Protein AF-A0A7Y2Y7K2-F1 (afdb_monomer_lite)

Radius of gyration: 14.43 Å; chains: 1; bounding box: 31×27×44 Å

Foldseek 3Di:
DPCPLVVCLQQVLQPAFNLVSLVVSLVVLVPDDPVVPDPLLVVLSVQLSVLSVQLSVLSVVVRPDGDGPVVVLVVSCPDPCNVVSVVSVVSNVVSVVSNVVRVVPDD

Structure (mmCIF, N/CA/C/O backbone):
data_AF-A0A7Y2Y7K2-F1
#
_entry.id   AF-A0A7Y2Y7K2-F1
#
loop_
_atom_site.group_PDB
_atom_site.id
_atom_site.type_symbol
_atom_site.label_atom_id
_atom_site.label_alt_id
_atom_site.label_comp_id
_atom_site.label_asym_id
_atom_site.label_entity_id
_atom_site.label_seq_id
_atom_site.pdbx_PDB_ins_code
_atom_site.Cartn_x
_atom_site.Cartn_y
_atom_site.Cartn_z
_atom_site.occupancy
_atom_site.B_iso_or_equiv
_atom_site.auth_seq_id
_atom_site.auth_comp_id
_atom_site.auth_asym_id
_atom_site.auth_atom_id
_atom_site.pdbx_PDB_model_num
ATOM 1 N N . MET A 1 1 ? -3.770 -4.703 -15.292 1.00 40.94 1 MET A N 1
ATOM 2 C CA . MET A 1 1 ? -3.850 -5.966 -14.530 1.00 40.94 1 MET A CA 1
ATOM 3 C C . MET A 1 1 ? -3.249 -5.628 -13.178 1.00 40.94 1 MET A C 1
ATOM 5 O O . MET A 1 1 ? -2.057 -5.789 -13.002 1.00 40.94 1 MET A O 1
ATOM 9 N N . ASP A 1 2 ? -4.042 -4.952 -12.346 1.00 45.34 2 ASP A N 1
ATOM 10 C CA . ASP A 1 2 ? -3.623 -4.347 -11.065 1.00 45.34 2 ASP A CA 1
ATOM 11 C C . ASP A 1 2 ? -4.846 -4.130 -10.141 1.00 45.34 2 ASP A C 1
ATOM 13 O O . ASP A 1 2 ? -4.782 -4.272 -8.924 1.00 45.34 2 ASP A O 1
ATOM 17 N N . ASP A 1 3 ? -6.035 -3.962 -10.736 1.00 53.00 3 ASP A N 1
ATOM 18 C CA . ASP A 1 3 ? -7.303 -3.814 -10.006 1.00 53.00 3 ASP A CA 1
ATOM 19 C C . ASP A 1 3 ? -7.662 -4.985 -9.071 1.00 53.00 3 ASP A C 1
ATOM 21 O O . ASP A 1 3 ? -8.397 -4.794 -8.102 1.00 53.00 3 ASP A O 1
ATOM 25 N N . SER A 1 4 ? -7.171 -6.204 -9.323 1.00 61.12 4 SER A N 1
ATOM 26 C CA . SER A 1 4 ? -7.569 -7.381 -8.540 1.00 61.12 4 SER A CA 1
ATOM 27 C C . SER A 1 4 ? -6.944 -7.402 -7.146 1.00 61.12 4 SER A C 1
ATOM 29 O O . SER A 1 4 ? -7.668 -7.585 -6.172 1.00 61.12 4 SER A O 1
ATOM 31 N N . LEU A 1 5 ? -5.631 -7.177 -7.021 1.00 65.94 5 LEU A N 1
ATOM 32 C CA . LEU A 1 5 ? -4.952 -7.201 -5.718 1.00 65.94 5 LEU A CA 1
ATOM 33 C C . LEU A 1 5 ? -5.336 -5.982 -4.872 1.00 65.94 5 LEU A C 1
ATOM 35 O O . LEU A 1 5 ? -5.622 -6.127 -3.683 1.00 65.94 5 LEU A O 1
ATOM 39 N N . GLY A 1 6 ? -5.449 -4.803 -5.493 1.00 65.19 6 GLY A N 1
ATOM 40 C CA . GLY A 1 6 ? -5.941 -3.600 -4.820 1.00 65.19 6 GLY A CA 1
ATOM 41 C C . GLY A 1 6 ? -7.378 -3.750 -4.303 1.00 65.19 6 GLY A C 1
ATOM 42 O O . GLY A 1 6 ? -7.670 -3.360 -3.173 1.00 65.19 6 GLY A O 1
ATOM 43 N N . SER A 1 7 ? -8.272 -4.368 -5.084 1.00 67.62 7 SER A N 1
ATOM 44 C CA . SER A 1 7 ? -9.663 -4.615 -4.671 1.00 67.62 7 SER A CA 1
ATOM 45 C C . SER A 1 7 ? -9.784 -5.676 -3.571 1.00 67.62 7 SER A C 1
ATOM 47 O O . SER A 1 7 ? -10.575 -5.506 -2.637 1.00 67.62 7 SER A O 1
ATOM 49 N N . ILE A 1 8 ? -8.971 -6.738 -3.633 1.00 71.69 8 ILE A N 1
ATOM 50 C CA . ILE A 1 8 ? -8.890 -7.758 -2.576 1.00 71.69 8 ILE A CA 1
ATOM 51 C C . ILE A 1 8 ? -8.423 -7.110 -1.270 1.00 71.69 8 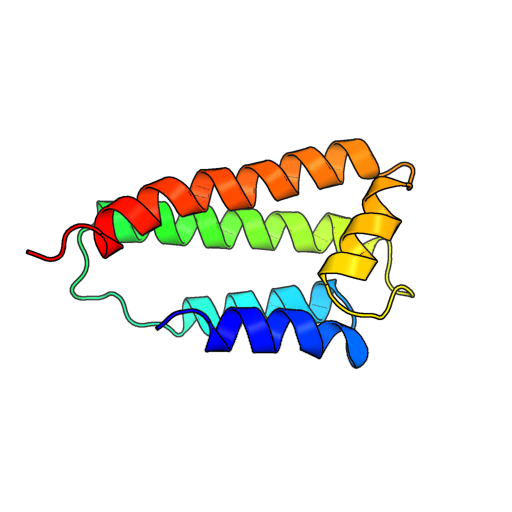ILE A C 1
ATOM 53 O O . ILE A 1 8 ? -9.109 -7.229 -0.255 1.00 71.69 8 ILE A O 1
ATOM 57 N N . ARG A 1 9 ? -7.330 -6.339 -1.309 1.00 73.06 9 ARG A N 1
ATOM 58 C CA . ARG A 1 9 ? -6.814 -5.588 -0.157 1.00 73.06 9 ARG A CA 1
ATOM 59 C C . ARG A 1 9 ? -7.875 -4.658 0.434 1.00 73.06 9 ARG A C 1
ATOM 61 O O . ARG A 1 9 ? -8.109 -4.676 1.636 1.00 73.06 9 ARG A O 1
ATOM 68 N N . ASN A 1 10 ? -8.555 -3.868 -0.396 1.00 69.12 10 ASN A N 1
ATOM 69 C CA . ASN A 1 10 ? -9.538 -2.894 0.090 1.00 69.12 10 ASN A CA 1
ATOM 70 C C . ASN A 1 10 ? -10.734 -3.544 0.813 1.00 69.12 10 ASN A C 1
ATOM 72 O O . ASN A 1 10 ? -11.356 -2.895 1.655 1.00 69.12 10 ASN A O 1
ATOM 76 N N . ASN A 1 11 ? -11.044 -4.807 0.502 1.00 73.56 11 ASN A N 1
ATOM 77 C CA . ASN A 1 11 ? -12.142 -5.554 1.111 1.00 73.56 11 ASN A CA 1
ATOM 78 C C . ASN A 1 11 ? -11.711 -6.481 2.255 1.00 73.56 11 ASN A C 1
ATOM 80 O O . ASN A 1 11 ? -12.532 -6.749 3.132 1.00 73.56 11 ASN A O 1
ATOM 84 N N . ALA A 1 12 ? -10.464 -6.959 2.284 1.00 74.31 12 ALA A N 1
ATOM 85 C CA . ALA A 1 12 ? -9.997 -7.881 3.324 1.00 74.31 12 ALA A CA 1
ATOM 86 C C . ALA A 1 12 ? -10.012 -7.242 4.726 1.00 74.31 12 ALA A C 1
ATOM 88 O O . ALA A 1 12 ? -10.310 -7.913 5.717 1.00 74.31 12 ALA A O 1
ATOM 89 N N . SER A 1 13 ? -9.847 -5.919 4.810 1.00 71.06 13 SER A N 1
ATOM 90 C CA . SER A 1 13 ? -9.926 -5.164 6.068 1.00 71.06 13 SER A CA 1
ATOM 91 C C . SER A 1 13 ? -11.329 -5.128 6.708 1.00 71.06 13 SER A C 1
ATOM 93 O O . SER A 1 13 ? -11.511 -4.615 7.819 1.00 71.06 13 SER A O 1
ATOM 95 N N . LYS A 1 14 ? -12.342 -5.694 6.034 1.00 72.44 14 LYS A N 1
ATOM 96 C CA . LYS A 1 14 ? -13.667 -5.972 6.611 1.00 72.44 14 LYS A CA 1
ATOM 97 C C . LYS A 1 14 ? -13.654 -7.177 7.554 1.00 72.44 14 LYS A C 1
ATOM 99 O O . LYS A 1 14 ? -14.488 -7.236 8.453 1.00 72.44 14 LYS A O 1
ATOM 104 N N . THR A 1 15 ? -12.748 -8.132 7.344 1.00 73.44 15 THR A N 1
ATOM 105 C CA . THR A 1 15 ? -12.716 -9.420 8.059 1.00 73.44 15 THR A CA 1
ATOM 106 C C . THR A 1 15 ? -11.493 -9.580 8.956 1.00 73.44 15 THR A C 1
ATOM 108 O O . THR A 1 15 ? -11.611 -10.161 10.032 1.00 73.44 15 THR A O 1
ATOM 111 N N . ILE A 1 16 ? -10.345 -9.037 8.551 1.00 80.38 16 ILE A N 1
ATOM 112 C CA . ILE A 1 16 ? -9.087 -9.042 9.317 1.00 80.38 16 ILE A CA 1
ATOM 113 C C . ILE A 1 16 ? -8.640 -7.604 9.609 1.00 80.38 16 ILE A C 1
ATOM 115 O O . ILE A 1 16 ? -9.230 -6.652 9.092 1.00 80.38 16 ILE A O 1
ATOM 119 N N . SER A 1 17 ? -7.656 -7.411 10.492 1.00 82.31 17 SER A N 1
ATOM 120 C CA . SER A 1 17 ? -7.177 -6.056 10.791 1.00 82.31 17 SER A CA 1
ATOM 121 C C . SER A 1 17 ? -6.552 -5.386 9.568 1.00 82.31 17 SER A C 1
ATOM 123 O O . SER A 1 17 ? -6.124 -6.040 8.614 1.00 82.31 17 SER A O 1
ATOM 125 N N . LEU A 1 18 ? -6.496 -4.052 9.589 1.00 81.50 18 LEU A N 1
ATOM 126 C CA . LEU A 1 18 ? -5.866 -3.282 8.519 1.00 81.50 18 LEU A CA 1
ATOM 127 C C . LEU A 1 18 ? -4.385 -3.640 8.358 1.00 81.50 18 LEU A C 1
ATOM 129 O O . LEU A 1 18 ? -3.893 -3.737 7.240 1.00 81.50 18 LEU A O 1
ATOM 133 N N . SER A 1 19 ? -3.683 -3.871 9.464 1.00 83.56 19 SER A N 1
ATOM 134 C CA . SER A 1 19 ? -2.277 -4.251 9.438 1.00 83.56 19 SER A CA 1
ATOM 135 C C . SER A 1 19 ? -2.059 -5.674 8.930 1.00 83.56 19 SER A C 1
ATOM 137 O O . SER A 1 19 ? -1.127 -5.887 8.161 1.00 83.56 19 SER A O 1
ATOM 139 N N . GLU A 1 20 ? -2.918 -6.635 9.288 1.00 83.56 20 GLU A N 1
ATOM 140 C CA . GLU A 1 20 ? -2.907 -7.982 8.689 1.00 83.56 20 GLU A CA 1
ATOM 141 C C . GLU A 1 20 ? -3.207 -7.923 7.189 1.00 83.56 20 GLU A C 1
ATOM 143 O O . GLU A 1 20 ? -2.465 -8.481 6.395 1.00 83.56 20 GLU A O 1
ATOM 148 N N . THR A 1 21 ? -4.202 -7.132 6.783 1.00 86.06 21 THR A N 1
ATOM 149 C CA . THR A 1 21 ? -4.525 -6.911 5.364 1.00 86.06 21 THR A CA 1
ATOM 150 C C . THR A 1 21 ? -3.328 -6.375 4.573 1.00 86.06 21 THR A C 1
ATOM 152 O O . THR A 1 21 ? -3.092 -6.778 3.436 1.00 86.06 21 THR A O 1
ATOM 155 N N . ILE A 1 22 ? -2.571 -5.441 5.157 1.00 86.00 22 ILE A N 1
ATOM 156 C CA . ILE A 1 22 ? -1.370 -4.885 4.526 1.00 86.00 22 ILE A CA 1
ATOM 157 C C . ILE A 1 22 ? -0.245 -5.930 4.468 1.00 86.00 22 ILE A C 1
ATOM 159 O O . ILE A 1 22 ? 0.460 -5.980 3.463 1.00 86.00 22 ILE A O 1
ATOM 163 N N . LYS A 1 23 ? -0.087 -6.779 5.495 1.00 88.06 23 LYS A N 1
ATOM 164 C CA . LYS A 1 23 ? 0.893 -7.882 5.493 1.00 88.06 23 LYS A CA 1
ATOM 165 C C . LYS A 1 23 ? 0.608 -8.880 4.372 1.00 88.06 23 LYS A C 1
ATOM 167 O O . LYS A 1 23 ? 1.509 -9.139 3.582 1.00 88.06 23 LYS A O 1
ATOM 172 N N . ASP A 1 24 ? -0.636 -9.339 4.250 1.00 86.62 24 ASP A N 1
ATOM 173 C CA . ASP A 1 24 ? -1.054 -10.274 3.196 1.00 86.62 24 ASP A CA 1
ATOM 174 C C . ASP A 1 24 ? -0.833 -9.672 1.797 1.00 86.62 24 ASP A C 1
ATOM 176 O O . ASP A 1 24 ? -0.409 -10.349 0.856 1.00 86.62 24 ASP A O 1
ATOM 180 N N . TYR A 1 25 ? -1.082 -8.365 1.655 1.00 85.44 25 TYR A N 1
ATOM 181 C CA . TYR A 1 25 ? -0.820 -7.641 0.414 1.00 85.44 25 TYR A CA 1
ATOM 182 C C . TYR A 1 25 ? 0.677 -7.592 0.080 1.00 85.44 25 TYR A C 1
ATOM 184 O O . TYR A 1 25 ? 1.051 -7.871 -1.055 1.00 85.44 25 TYR A O 1
ATOM 192 N N . ILE A 1 26 ? 1.542 -7.287 1.053 1.00 88.06 26 ILE A N 1
ATOM 193 C CA . ILE A 1 26 ? 3.001 -7.285 0.863 1.00 88.06 26 ILE A CA 1
ATOM 194 C C . ILE A 1 26 ? 3.519 -8.682 0.512 1.00 88.06 26 ILE A C 1
ATOM 196 O O . ILE A 1 26 ? 4.367 -8.805 -0.368 1.00 88.06 26 ILE A O 1
ATOM 200 N N . GLU A 1 27 ? 3.019 -9.731 1.166 1.00 88.31 27 GLU A N 1
ATOM 201 C CA . GLU A 1 27 ? 3.374 -11.116 0.840 1.00 88.31 27 GLU A CA 1
ATOM 202 C C . GLU A 1 27 ? 3.004 -11.438 -0.612 1.00 88.31 27 GLU A C 1
ATOM 204 O O . GLU A 1 27 ? 3.869 -11.834 -1.391 1.00 88.31 27 GLU A O 1
ATOM 209 N N . SER A 1 28 ? 1.776 -11.103 -1.020 1.00 86.19 28 SER A N 1
ATOM 210 C CA . SER A 1 28 ? 1.316 -11.271 -2.405 1.00 86.19 28 SER A CA 1
ATOM 211 C C . SER A 1 28 ? 2.172 -10.496 -3.417 1.00 86.19 28 SER A C 1
ATOM 213 O O . SER A 1 28 ? 2.413 -10.985 -4.516 1.00 86.19 28 SER A O 1
ATOM 215 N N . LEU A 1 29 ? 2.637 -9.286 -3.074 1.00 84.62 29 LEU A N 1
ATOM 216 C CA . LEU A 1 29 ? 3.528 -8.501 -3.938 1.00 84.62 29 LEU A CA 1
ATOM 217 C C . LEU A 1 29 ? 4.933 -9.109 -4.036 1.00 84.62 29 LEU A C 1
ATOM 219 O O . LEU A 1 29 ? 5.539 -9.050 -5.103 1.00 84.62 29 LEU A O 1
ATOM 223 N N . ASN A 1 30 ? 5.454 -9.682 -2.951 1.00 84.06 30 ASN A N 1
ATOM 224 C CA . ASN A 1 30 ? 6.769 -10.329 -2.932 1.00 84.06 30 ASN A CA 1
ATOM 225 C C . ASN A 1 30 ? 6.798 -11.646 -3.722 1.00 84.06 30 ASN A C 1
ATOM 227 O O . ASN A 1 30 ? 7.860 -12.045 -4.196 1.00 84.06 30 ASN A O 1
ATOM 231 N N . GLU A 1 31 ? 5.652 -12.307 -3.881 1.00 87.56 31 GLU A N 1
ATOM 232 C CA . GLU A 1 31 ? 5.511 -13.501 -4.722 1.00 87.56 31 GLU A CA 1
ATOM 233 C C . GLU A 1 31 ? 5.489 -13.186 -6.227 1.00 87.56 31 GLU A C 1
ATOM 235 O O . GLU A 1 31 ? 5.607 -14.094 -7.054 1.00 87.56 31 GLU A O 1
ATOM 240 N N . LEU A 1 32 ? 5.349 -11.913 -6.614 1.00 84.00 32 LEU A N 1
ATOM 241 C CA . LEU A 1 32 ? 5.359 -11.525 -8.020 1.00 84.00 32 LEU A CA 1
ATOM 242 C C . LEU A 1 32 ? 6.773 -11.633 -8.605 1.00 84.00 32 LEU A C 1
ATOM 244 O O . LEU A 1 32 ? 7.723 -10.986 -8.159 1.00 84.00 32 LEU A O 1
ATOM 248 N N . GLU A 1 33 ? 6.908 -12.421 -9.670 1.00 80.50 33 GLU A N 1
ATOM 249 C CA . GLU A 1 33 ? 8.175 -12.563 -10.378 1.00 80.50 33 GLU A CA 1
ATOM 250 C C . GLU A 1 33 ? 8.380 -11.446 -11.408 1.00 80.50 33 GLU A C 1
ATOM 252 O O . GLU A 1 33 ? 7.721 -11.393 -12.448 1.00 80.50 33 GLU A O 1
ATOM 257 N N . PHE A 1 34 ? 9.374 -10.593 -11.160 1.00 78.62 34 PHE A N 1
ATOM 258 C CA . PHE A 1 34 ? 9.762 -9.504 -12.064 1.00 78.62 34 PHE A CA 1
ATOM 259 C C . PHE A 1 34 ? 11.106 -9.738 -12.751 1.00 78.62 34 PHE A C 1
ATOM 261 O O . PHE A 1 34 ? 11.735 -8.793 -13.199 1.00 78.62 34 PHE A O 1
ATOM 268 N N . ASN A 1 35 ? 11.567 -10.985 -12.866 1.00 77.62 35 ASN A N 1
ATOM 269 C CA . ASN A 1 35 ? 12.913 -11.327 -13.359 1.00 77.62 35 ASN A CA 1
ATOM 270 C C . ASN A 1 35 ? 13.259 -10.769 -14.761 1.00 77.62 35 ASN A C 1
ATOM 272 O O . ASN A 1 35 ? 14.429 -10.713 -15.129 1.00 77.62 35 ASN A O 1
ATOM 276 N N . ALA A 1 36 ? 12.255 -10.375 -15.552 1.00 81.94 36 ALA A N 1
ATOM 277 C CA . ALA A 1 36 ? 12.416 -9.765 -16.874 1.00 81.94 36 ALA A CA 1
ATOM 278 C C . ALA A 1 36 ? 12.356 -8.220 -16.868 1.00 81.94 36 ALA A C 1
ATOM 280 O O . ALA A 1 36 ? 12.461 -7.599 -17.927 1.00 81.94 36 ALA A O 1
ATOM 281 N N . CYS A 1 37 ? 12.156 -7.592 -15.708 1.00 84.31 37 CYS A N 1
ATOM 282 C CA . CYS A 1 37 ? 12.041 -6.146 -15.569 1.00 84.31 37 CYS A CA 1
ATOM 283 C C . CYS A 1 37 ? 13.421 -5.476 -15.419 1.00 84.31 37 CYS A C 1
ATOM 285 O O . CYS A 1 37 ? 14.377 -6.087 -14.943 1.00 84.31 37 CYS A O 1
ATOM 287 N N . PRO A 1 38 ? 13.560 -4.195 -15.809 1.00 89.25 38 PRO A N 1
ATOM 288 C CA . PRO A 1 38 ? 14.794 -3.448 -15.585 1.00 89.25 38 PRO A CA 1
ATOM 289 C C . PRO A 1 38 ? 15.117 -3.307 -14.094 1.00 89.25 38 PRO A C 1
ATOM 291 O O . PRO A 1 38 ? 14.217 -3.139 -13.278 1.00 89.25 38 PRO A O 1
ATOM 294 N N . GLU A 1 39 ? 16.401 -3.237 -13.738 1.00 88.31 39 GLU A N 1
ATOM 295 C CA . GLU A 1 39 ? 16.854 -3.017 -12.351 1.00 88.31 39 GLU A CA 1
ATOM 296 C C . GLU A 1 39 ? 16.168 -1.812 -11.681 1.00 88.31 39 GLU A C 1
ATOM 298 O O . GLU A 1 39 ? 15.771 -1.874 -10.521 1.00 88.31 39 GLU A O 1
ATOM 303 N N . LYS A 1 40 ? 15.935 -0.732 -12.436 1.00 88.19 40 LYS A N 1
ATOM 304 C CA . LYS A 1 40 ? 15.212 0.451 -11.944 1.00 88.19 40 LYS A CA 1
ATOM 305 C C . LYS A 1 40 ? 13.770 0.152 -11.521 1.00 88.19 40 LYS A C 1
ATOM 307 O O . LYS A 1 40 ? 13.303 0.742 -10.553 1.00 88.19 40 LYS A O 1
ATOM 312 N N . PHE A 1 41 ? 13.088 -0.761 -12.213 1.00 88.88 41 PHE A N 1
ATOM 313 C CA . PHE A 1 41 ? 11.759 -1.217 -11.813 1.00 88.88 41 PHE A CA 1
ATOM 314 C C . PHE A 1 41 ? 11.838 -1.992 -10.497 1.00 88.88 41 PHE A C 1
ATOM 316 O O . PHE A 1 41 ? 11.052 -1.731 -9.597 1.00 88.88 41 PHE A O 1
ATOM 323 N N . HIS A 1 42 ? 12.820 -2.887 -10.346 1.00 87.50 42 HIS A N 1
ATOM 324 C CA . HIS A 1 42 ? 13.011 -3.629 -9.096 1.00 87.50 42 HIS A CA 1
ATOM 325 C C . HIS A 1 42 ? 13.254 -2.705 -7.900 1.00 87.50 42 HIS A C 1
ATOM 327 O O . HIS A 1 42 ? 12.696 -2.935 -6.831 1.00 87.50 42 HIS A O 1
ATOM 333 N N . ILE A 1 43 ? 14.059 -1.654 -8.083 1.00 89.88 43 ILE A N 1
ATOM 334 C CA . ILE A 1 43 ? 14.308 -0.649 -7.043 1.00 89.88 43 ILE A CA 1
ATOM 335 C C . ILE A 1 43 ? 13.003 0.065 -6.675 1.00 89.88 43 ILE A C 1
ATOM 337 O O . ILE A 1 43 ? 12.632 0.063 -5.505 1.00 89.88 43 ILE A O 1
ATOM 341 N N . ALA A 1 44 ? 12.273 0.599 -7.660 1.00 89.75 44 ALA A N 1
ATOM 342 C CA . ALA A 1 44 ? 11.009 1.299 -7.420 1.00 89.75 44 ALA A CA 1
ATOM 343 C C . ALA A 1 44 ? 9.958 0.394 -6.750 1.00 89.75 44 ALA A C 1
ATOM 345 O O . ALA A 1 44 ? 9.286 0.798 -5.802 1.00 89.75 44 ALA A O 1
ATOM 346 N N . PHE A 1 45 ? 9.855 -0.860 -7.194 1.00 89.81 45 PHE A N 1
ATOM 347 C CA . PHE A 1 45 ? 8.927 -1.838 -6.634 1.00 89.81 45 PHE A CA 1
ATOM 348 C C . PHE A 1 45 ? 9.273 -2.199 -5.185 1.00 89.81 45 PHE A C 1
ATOM 350 O O . PHE A 1 45 ? 8.394 -2.254 -4.325 1.00 89.81 45 PHE A O 1
ATOM 357 N N . LYS A 1 46 ? 10.565 -2.364 -4.881 1.00 90.62 46 LYS A N 1
ATOM 358 C CA . LYS A 1 46 ? 11.034 -2.589 -3.513 1.00 90.62 46 LYS A CA 1
ATOM 359 C C . LYS A 1 46 ? 10.751 -1.386 -2.608 1.00 90.62 46 LYS A C 1
ATOM 361 O O . LYS A 1 46 ? 10.244 -1.571 -1.507 1.00 90.62 46 LYS A O 1
ATOM 366 N N . GLU A 1 47 ? 11.011 -0.165 -3.075 1.00 92.19 47 GLU A N 1
ATOM 367 C CA . GLU A 1 47 ? 10.685 1.059 -2.329 1.00 92.19 47 GLU A CA 1
ATOM 368 C C . GLU A 1 47 ? 9.178 1.183 -2.051 1.00 92.19 47 GLU A C 1
ATOM 370 O O . GLU A 1 47 ? 8.774 1.676 -0.992 1.00 92.19 47 GLU A O 1
ATOM 375 N N . HIS A 1 48 ? 8.334 0.709 -2.972 1.00 92.56 48 HIS A N 1
ATOM 376 C CA . HIS A 1 48 ? 6.890 0.656 -2.769 1.00 92.56 48 HIS A CA 1
ATOM 377 C C . HIS A 1 48 ? 6.484 -0.351 -1.689 1.00 92.56 48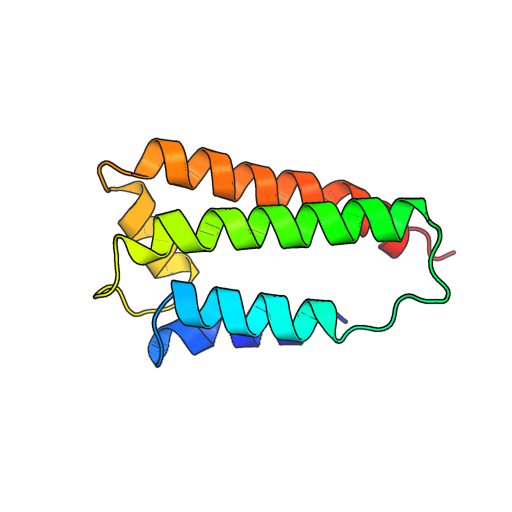 HIS A C 1
ATOM 379 O O . HIS A 1 48 ? 5.685 -0.010 -0.815 1.00 92.56 48 HIS A O 1
ATOM 385 N N . ILE A 1 49 ? 7.074 -1.550 -1.684 1.00 91.06 49 ILE A N 1
ATOM 386 C CA . ILE A 1 49 ? 6.863 -2.538 -0.615 1.00 91.06 49 ILE A CA 1
ATOM 387 C C . ILE A 1 49 ? 7.294 -1.975 0.746 1.00 91.06 49 ILE A C 1
ATOM 389 O O . ILE A 1 49 ? 6.518 -2.021 1.700 1.00 91.06 49 ILE A O 1
ATOM 393 N N . GLU A 1 50 ? 8.478 -1.366 0.834 1.00 92.44 50 GLU A N 1
ATOM 394 C CA . GLU A 1 50 ? 8.978 -0.755 2.075 1.00 92.44 50 GLU A CA 1
ATOM 395 C C . GLU A 1 50 ? 8.041 0.358 2.589 1.00 92.44 50 GLU A C 1
ATOM 397 O O . GLU A 1 50 ? 7.812 0.493 3.794 1.00 92.44 50 GLU A O 1
ATOM 402 N N . ALA A 1 51 ? 7.437 1.145 1.689 1.00 92.00 51 ALA A N 1
ATOM 403 C CA . ALA A 1 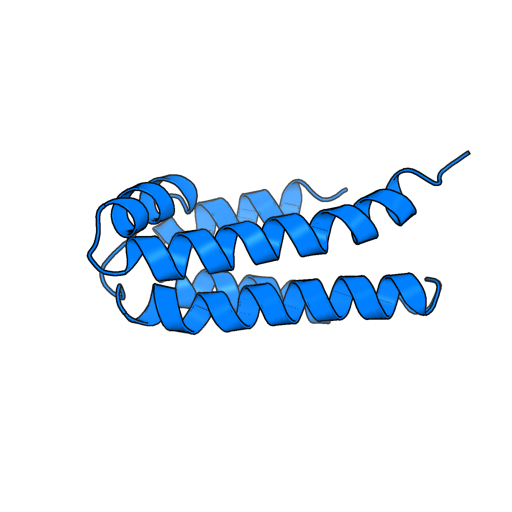51 ? 6.449 2.157 2.067 1.00 92.00 51 ALA A CA 1
ATOM 404 C C . ALA A 1 51 ? 5.179 1.539 2.688 1.00 92.00 51 ALA A C 1
ATOM 406 O O . ALA A 1 51 ? 4.629 2.093 3.647 1.00 92.00 51 ALA A O 1
ATOM 407 N N . TRP A 1 52 ? 4.732 0.381 2.188 1.00 90.56 52 TRP A N 1
ATOM 408 C CA . TRP A 1 52 ? 3.630 -0.377 2.788 1.00 90.56 52 TRP A CA 1
ATOM 409 C C . TRP A 1 52 ? 4.011 -0.996 4.137 1.00 90.56 52 TRP A C 1
ATOM 411 O O . TRP A 1 52 ? 3.218 -0.927 5.078 1.00 90.56 52 TRP A O 1
ATOM 421 N N . GLU A 1 53 ? 5.225 -1.531 4.284 1.00 89.88 53 GLU A N 1
ATOM 422 C CA . GLU A 1 53 ? 5.709 -2.076 5.561 1.00 89.88 53 GLU A CA 1
ATOM 423 C C . GLU A 1 53 ? 5.720 -1.017 6.668 1.00 89.88 53 GLU A C 1
ATOM 425 O O . GLU A 1 53 ? 5.330 -1.269 7.813 1.00 89.88 53 GLU A O 1
ATOM 430 N N . GLU A 1 54 ? 6.112 0.213 6.335 1.00 90.12 54 GLU A N 1
ATOM 431 C CA . GLU A 1 54 ? 6.048 1.320 7.281 1.00 90.12 54 GLU A CA 1
ATOM 432 C C . GLU A 1 54 ? 4.615 1.644 7.705 1.00 90.12 54 GLU A C 1
ATOM 434 O O . GLU A 1 54 ? 4.403 2.043 8.858 1.00 90.12 54 GLU A O 1
ATOM 439 N N . MET A 1 55 ? 3.635 1.483 6.813 1.00 88.75 55 MET A N 1
ATOM 440 C CA . MET A 1 55 ? 2.225 1.725 7.116 1.00 88.75 55 MET A CA 1
ATOM 441 C C . MET A 1 55 ? 1.693 0.752 8.170 1.00 88.75 55 MET A C 1
ATOM 443 O O . MET A 1 55 ? 0.968 1.199 9.062 1.00 88.75 55 MET A O 1
ATOM 447 N N . ILE A 1 56 ? 2.136 -0.515 8.154 1.00 87.06 56 ILE A N 1
ATOM 448 C CA . ILE A 1 56 ? 1.729 -1.551 9.125 1.00 87.06 56 ILE A CA 1
ATOM 449 C C . ILE A 1 56 ? 1.810 -1.016 10.554 1.00 87.06 56 ILE A C 1
ATOM 451 O O . ILE A 1 56 ? 0.828 -1.082 11.287 1.00 87.06 56 ILE A O 1
ATOM 455 N N . ARG A 1 57 ? 2.944 -0.411 10.935 1.00 83.25 57 ARG A N 1
ATOM 456 C CA . ARG A 1 57 ? 3.167 0.090 12.305 1.00 83.25 57 ARG A CA 1
ATOM 457 C C . ARG A 1 57 ? 2.189 1.187 12.716 1.00 83.25 57 ARG A C 1
ATOM 459 O O . ARG A 1 57 ? 1.877 1.310 13.890 1.00 83.25 57 ARG A O 1
ATOM 466 N N . THR A 1 58 ? 1.753 2.018 11.770 1.00 82.94 58 THR A N 1
ATOM 467 C CA . THR A 1 58 ? 0.762 3.066 12.053 1.00 82.94 58 THR A CA 1
ATOM 468 C C . THR A 1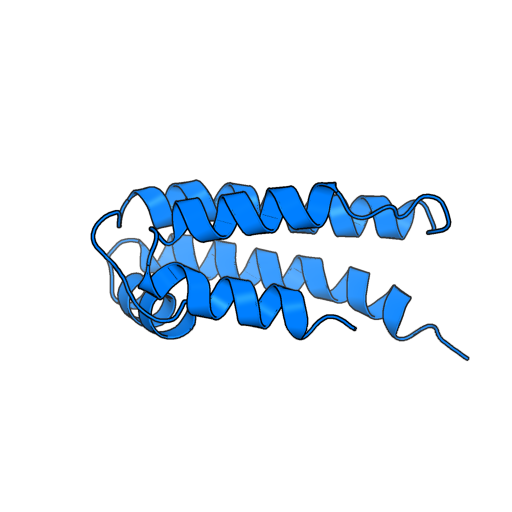 58 ? -0.631 2.464 12.170 1.00 82.94 58 THR A C 1
ATOM 470 O O . THR A 1 58 ? -1.398 2.873 13.028 1.00 82.94 58 THR A O 1
ATOM 473 N N . THR A 1 59 ? -0.943 1.455 11.363 1.00 81.31 59 THR A N 1
ATOM 474 C CA . THR A 1 59 ? -2.244 0.780 11.404 1.00 81.31 59 THR A CA 1
ATOM 475 C C . THR A 1 59 ? -2.378 -0.214 12.565 1.00 81.31 59 THR A C 1
ATOM 477 O O . THR A 1 59 ? -3.486 -0.425 13.045 1.00 81.31 59 THR A O 1
ATOM 480 N N . ASP A 1 60 ? -1.269 -0.758 13.079 1.00 81.62 60 ASP A N 1
ATOM 481 C CA . ASP A 1 60 ? -1.227 -1.626 14.271 1.00 81.62 60 ASP A CA 1
ATOM 482 C C . ASP A 1 60 ? -1.645 -0.890 15.554 1.00 81.62 60 ASP A C 1
ATOM 484 O O . ASP A 1 60 ? -2.109 -1.526 16.496 1.00 81.62 60 ASP A O 1
ATOM 488 N N . ASN A 1 61 ? -1.537 0.444 15.588 1.00 78.94 61 ASN A N 1
ATOM 489 C CA . ASN A 1 61 ? -2.040 1.264 16.698 1.00 78.94 61 ASN A CA 1
ATOM 490 C C . ASN A 1 61 ? -3.576 1.372 16.719 1.00 78.94 61 ASN A C 1
ATOM 492 O O . ASN A 1 61 ? -4.136 1.921 17.665 1.00 78.94 61 ASN A O 1
ATOM 496 N N . HIS A 1 62 ? -4.249 0.850 15.691 1.00 75.62 62 HIS A N 1
ATOM 497 C CA . HIS A 1 62 ? -5.699 0.890 15.519 1.00 75.62 62 HIS A CA 1
ATOM 498 C C . HIS A 1 62 ? -6.282 -0.527 15.315 1.00 75.62 62 HIS A C 1
ATOM 500 O O . HIS A 1 62 ? -6.995 -0.775 14.333 1.00 75.62 62 HIS A O 1
ATOM 506 N N . PRO A 1 63 ? -5.980 -1.495 16.206 1.00 71.69 63 PRO A N 1
ATOM 507 C CA . PRO A 1 63 ? -6.287 -2.909 15.999 1.00 71.69 63 PRO A CA 1
ATOM 508 C C . PRO A 1 63 ? -7.784 -3.227 16.029 1.00 71.69 63 PRO A C 1
ATOM 510 O O . PRO A 1 63 ? -8.174 -4.301 15.579 1.00 71.69 63 PRO A O 1
ATOM 513 N N . GLU A 1 64 ? -8.634 -2.331 16.525 1.00 71.44 64 GLU A N 1
ATOM 514 C CA . GLU A 1 64 ? -10.094 -2.465 16.581 1.00 71.44 64 GLU A CA 1
ATOM 515 C C . GLU A 1 64 ? -10.819 -1.936 15.337 1.00 71.44 64 GLU A C 1
ATOM 517 O O . GLU A 1 64 ? -12.004 -2.215 15.145 1.00 71.44 64 GLU A O 1
ATOM 522 N N . VAL A 1 65 ? -10.137 -1.182 14.471 1.00 67.44 65 VAL A N 1
ATOM 523 C CA . VAL A 1 65 ? -10.806 -0.530 13.346 1.00 67.44 65 VAL A CA 1
ATOM 524 C C . VAL A 1 65 ? -10.958 -1.537 12.198 1.00 67.44 65 VAL A C 1
ATOM 526 O O . VAL A 1 65 ? -9.988 -2.128 11.717 1.00 67.44 65 VAL A O 1
ATOM 529 N N . ARG A 1 66 ? -12.209 -1.794 11.799 1.00 72.94 66 ARG A N 1
ATOM 530 C CA . ARG A 1 66 ? -12.604 -2.675 10.682 1.00 72.94 66 ARG A CA 1
ATOM 531 C C . ARG A 1 66 ? -13.519 -1.920 9.720 1.00 72.94 66 ARG A C 1
ATOM 533 O O . ARG A 1 66 ? -14.226 -0.994 10.134 1.00 72.94 66 ARG A O 1
ATOM 540 N N . GLY A 1 67 ? -13.473 -2.283 8.444 1.00 69.19 67 GLY A N 1
ATOM 541 C CA . GLY A 1 67 ? -14.179 -1.575 7.373 1.00 69.19 67 GLY A CA 1
ATOM 542 C C . GLY A 1 67 ? -13.426 -1.643 6.053 1.00 69.19 67 GLY A C 1
ATOM 543 O O . GLY A 1 67 ? -12.413 -2.335 5.951 1.00 69.19 67 GLY A O 1
ATOM 544 N N . GLU A 1 68 ? -13.905 -0.935 5.034 1.00 71.31 68 GLU A N 1
ATOM 545 C CA . GLU A 1 68 ? -13.113 -0.782 3.814 1.00 71.31 68 GLU A CA 1
ATOM 546 C C . GLU A 1 68 ? -11.862 0.034 4.103 1.00 71.31 68 GLU A C 1
ATOM 548 O O . GLU A 1 68 ? -11.889 0.957 4.912 1.00 71.31 68 GLU A O 1
ATOM 553 N N . MET A 1 69 ? -10.755 -0.294 3.438 1.00 73.69 69 MET A N 1
ATOM 554 C CA . MET A 1 69 ? -9.481 0.390 3.671 1.00 73.69 69 MET A CA 1
ATOM 555 C C . MET A 1 69 ? -9.607 1.920 3.571 1.00 73.69 69 MET A C 1
ATOM 557 O O . MET A 1 69 ? -9.000 2.627 4.367 1.00 73.69 69 MET A O 1
ATOM 561 N N . HIS A 1 70 ? -10.440 2.430 2.660 1.00 74.56 70 HIS A N 1
ATOM 562 C CA . HIS A 1 70 ? -10.685 3.866 2.533 1.00 74.56 70 HIS A CA 1
ATOM 563 C C . HIS A 1 70 ? -11.419 4.451 3.758 1.00 74.56 70 HIS A C 1
ATOM 565 O O . HIS A 1 70 ? -10.965 5.449 4.309 1.00 74.56 70 HIS A O 1
ATOM 571 N N . ASP A 1 71 ? -12.459 3.781 4.272 1.00 74.19 71 ASP A N 1
ATOM 572 C CA . ASP A 1 71 ? -13.154 4.182 5.507 1.00 74.19 71 ASP A CA 1
ATOM 573 C C . ASP A 1 71 ? -12.211 4.184 6.717 1.00 74.19 71 ASP A C 1
ATOM 575 O O . ASP A 1 71 ? -12.332 4.986 7.646 1.00 74.19 71 ASP A O 1
ATOM 579 N N . LEU A 1 72 ? -11.287 3.223 6.747 1.00 75.25 72 LEU A N 1
ATOM 580 C CA . LEU A 1 72 ? -10.287 3.109 7.799 1.00 75.25 72 LEU A CA 1
ATOM 581 C C . LEU A 1 72 ? -9.279 4.249 7.722 1.00 75.25 72 LEU A C 1
ATOM 583 O O . LEU A 1 72 ? -8.902 4.804 8.754 1.00 75.25 72 LEU A O 1
ATOM 587 N N . PHE A 1 73 ? -8.880 4.621 6.510 1.00 79.81 73 PHE A N 1
ATOM 588 C CA . PHE A 1 73 ? -7.985 5.742 6.274 1.00 79.81 73 PHE A CA 1
ATOM 589 C C . PHE A 1 73 ? -8.635 7.046 6.736 1.00 79.81 73 PHE A C 1
ATOM 591 O O . PHE A 1 73 ? -8.024 7.757 7.531 1.00 79.81 73 PHE A O 1
ATOM 598 N N . ASP A 1 74 ? -9.900 7.291 6.385 1.00 81.81 74 ASP A N 1
ATOM 599 C CA . ASP A 1 74 ? -10.649 8.469 6.839 1.00 81.81 74 ASP A CA 1
ATOM 600 C C . ASP A 1 74 ? -10.718 8.560 8.373 1.00 81.81 74 ASP A C 1
ATOM 602 O O . ASP A 1 74 ? -10.541 9.630 8.957 1.00 81.81 74 ASP A O 1
ATOM 606 N N . LYS A 1 75 ? -10.907 7.429 9.065 1.00 81.06 75 LYS A N 1
ATOM 607 C CA . LYS A 1 75 ? -10.910 7.388 10.538 1.00 81.06 75 LYS A CA 1
ATOM 608 C C . LYS A 1 75 ? -9.542 7.720 11.138 1.00 81.06 75 LYS A C 1
ATOM 610 O O . LYS A 1 75 ? -9.474 8.464 12.116 1.00 81.06 75 LYS A O 1
ATOM 615 N N . ILE A 1 76 ? -8.456 7.195 10.568 1.00 80.69 76 ILE A N 1
ATOM 616 C CA . ILE A 1 76 ? -7.089 7.466 11.045 1.00 80.69 76 ILE A CA 1
ATOM 617 C C . ILE A 1 76 ? -6.690 8.916 10.736 1.00 80.69 76 ILE A C 1
ATOM 619 O O . ILE A 1 76 ? -6.016 9.555 11.546 1.00 80.69 76 ILE A O 1
ATOM 623 N N . GLU A 1 77 ? -7.162 9.486 9.627 1.00 79.81 77 GLU A N 1
ATOM 624 C CA . GLU A 1 77 ? -6.965 10.899 9.291 1.00 79.81 77 GLU A CA 1
ATOM 625 C C . GLU A 1 77 ? -7.598 11.874 10.291 1.00 79.81 77 GLU A C 1
ATOM 627 O O . GLU A 1 77 ? -7.157 13.023 10.379 1.00 79.81 77 GLU A O 1
ATOM 632 N N . LEU A 1 78 ? -8.591 11.428 11.060 1.00 83.38 78 LEU A N 1
ATOM 633 C CA . LEU A 1 78 ? -9.209 12.199 12.142 1.00 83.38 78 LEU A CA 1
ATOM 634 C C . LEU A 1 78 ? -8.579 11.919 13.516 1.00 83.38 78 LEU A C 1
ATOM 636 O O . LEU A 1 78 ? -8.931 12.566 14.503 1.00 83.38 78 LEU A O 1
ATOM 640 N N . SER A 1 79 ? -7.648 10.968 13.595 1.00 80.94 79 SER A N 1
ATOM 641 C CA . SER A 1 79 ? -6.973 10.579 14.833 1.00 80.94 79 SER A CA 1
ATOM 642 C C . SER A 1 79 ? -5.728 11.442 15.120 1.00 80.94 79 SER A C 1
ATOM 644 O O . SER A 1 79 ? -5.227 12.149 14.234 1.00 80.94 79 SER A O 1
ATOM 646 N N . PRO A 1 80 ? -5.158 11.366 16.340 1.00 81.94 80 PRO A N 1
ATOM 647 C CA . PRO A 1 80 ? -3.866 11.983 16.654 1.00 81.94 80 PRO A CA 1
ATOM 648 C C . PRO A 1 80 ? -2.715 11.527 15.740 1.00 81.94 80 PRO A C 1
ATOM 650 O O . PRO A 1 80 ? -1.764 12.279 15.532 1.00 81.94 80 PRO A O 1
ATOM 653 N N . ASP A 1 81 ? -2.820 10.333 15.148 1.00 82.06 81 ASP A N 1
ATOM 654 C CA . ASP A 1 81 ? -1.814 9.760 14.249 1.00 82.06 81 ASP A CA 1
ATOM 655 C C . ASP A 1 81 ? -1.925 10.266 12.799 1.00 82.06 81 ASP A C 1
ATOM 657 O O . ASP A 1 81 ? -1.084 9.940 11.954 1.00 82.06 81 ASP A O 1
ATOM 661 N N . SER A 1 82 ? -2.914 11.115 12.503 1.00 85.94 82 SER A N 1
ATOM 662 C CA . SER A 1 82 ? -3.231 11.621 11.161 1.00 85.94 82 SER A CA 1
ATOM 663 C C . SER A 1 82 ? -2.040 12.204 10.400 1.00 85.94 82 SER A C 1
ATOM 665 O O . SER A 1 82 ? -1.885 11.942 9.210 1.00 85.94 82 SER A O 1
ATOM 667 N N . ILE A 1 83 ? -1.158 12.961 11.060 1.00 86.56 83 ILE A N 1
ATOM 668 C CA . ILE A 1 83 ? 0.021 13.564 10.414 1.00 86.56 83 ILE A CA 1
ATOM 669 C C . ILE A 1 83 ? 0.992 12.476 9.938 1.00 86.56 83 ILE A C 1
ATOM 671 O O . ILE A 1 83 ? 1.492 12.520 8.811 1.00 86.56 83 ILE A O 1
ATOM 675 N N . VAL A 1 84 ? 1.265 11.490 10.797 1.00 87.75 84 VAL A N 1
ATOM 676 C CA . VAL A 1 84 ? 2.172 10.381 10.478 1.00 87.75 84 VAL A CA 1
ATOM 677 C C . VAL A 1 84 ? 1.555 9.504 9.397 1.00 87.75 84 VAL A C 1
ATOM 679 O O . VAL A 1 84 ? 2.250 9.136 8.448 1.00 87.75 84 VAL A O 1
ATOM 682 N N . PHE A 1 85 ? 0.258 9.227 9.514 1.00 87.19 85 PHE A N 1
ATOM 683 C CA . PHE A 1 85 ? -0.509 8.462 8.545 1.00 87.19 85 PHE A CA 1
ATOM 684 C C . PHE A 1 85 ? -0.491 9.117 7.157 1.00 87.19 85 PHE A C 1
ATOM 686 O O . PHE A 1 85 ? -0.043 8.492 6.199 1.00 87.19 85 PHE A O 1
ATOM 693 N N . LYS A 1 86 ? -0.845 10.406 7.051 1.00 86.69 86 LYS A N 1
ATOM 694 C CA . LYS A 1 86 ? -0.846 11.161 5.784 1.00 86.69 86 LYS A CA 1
ATOM 695 C C . LYS A 1 86 ? 0.515 11.177 5.110 1.00 86.69 86 LYS A C 1
ATOM 697 O O . LYS A 1 86 ? 0.608 11.003 3.898 1.00 86.69 86 LYS A O 1
ATOM 702 N N . ARG A 1 87 ? 1.587 11.346 5.886 1.00 89.94 87 ARG A N 1
ATOM 703 C CA . ARG A 1 87 ? 2.954 11.313 5.352 1.00 89.94 87 ARG A CA 1
ATOM 704 C C . ARG A 1 87 ? 3.296 9.947 4.753 1.00 89.94 87 ARG A C 1
ATOM 706 O O . ARG A 1 87 ? 3.892 9.895 3.682 1.00 89.94 87 ARG A O 1
ATOM 713 N N . LYS A 1 88 ? 2.921 8.856 5.426 1.00 90.69 88 LYS A N 1
ATOM 714 C CA . LYS A 1 88 ? 3.157 7.490 4.934 1.00 90.69 88 LYS A CA 1
ATOM 715 C C . LYS A 1 88 ? 2.284 7.160 3.728 1.00 90.69 88 LYS A C 1
ATOM 717 O O . LYS A 1 88 ? 2.791 6.619 2.754 1.00 90.69 88 LYS A O 1
ATOM 722 N N . LEU A 1 89 ? 1.012 7.555 3.755 1.00 88.44 89 LEU A N 1
ATOM 723 C CA . LEU A 1 89 ? 0.096 7.373 2.633 1.00 88.44 89 LEU A CA 1
ATOM 724 C C . LEU A 1 89 ? 0.600 8.118 1.395 1.00 88.44 89 LEU A C 1
ATOM 726 O O . LEU A 1 89 ? 0.651 7.547 0.312 1.00 88.44 89 LEU A O 1
ATOM 730 N N . LYS A 1 90 ? 1.057 9.365 1.561 1.00 89.12 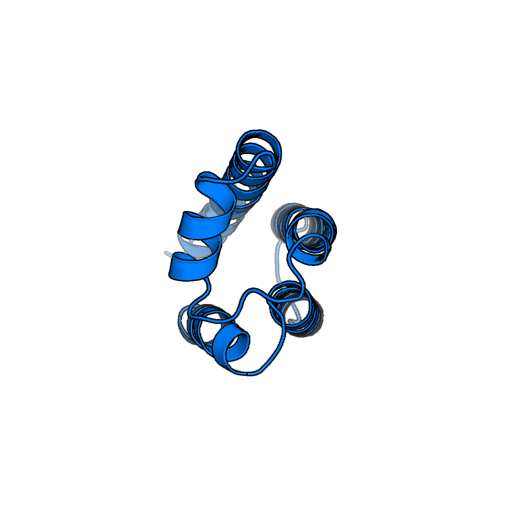90 LYS A N 1
ATOM 731 C CA . LYS A 1 90 ? 1.692 10.112 0.474 1.00 89.12 90 LYS A CA 1
ATOM 732 C C . LYS A 1 90 ? 2.925 9.385 -0.063 1.00 89.12 90 LYS A C 1
ATOM 734 O O . LYS A 1 90 ? 3.063 9.272 -1.272 1.00 89.12 90 LYS A O 1
ATOM 739 N N . ARG A 1 91 ? 3.792 8.859 0.810 1.00 91.12 91 ARG A N 1
ATOM 740 C CA . ARG A 1 91 ? 4.977 8.101 0.385 1.00 91.12 91 ARG A CA 1
ATOM 741 C C . ARG A 1 91 ? 4.608 6.875 -0.456 1.00 91.12 91 ARG A C 1
ATOM 743 O O . ARG A 1 91 ? 5.276 6.636 -1.449 1.00 91.12 91 ARG A O 1
ATOM 750 N N . ILE A 1 92 ? 3.556 6.138 -0.093 1.00 89.25 92 ILE A N 1
ATOM 751 C CA . ILE A 1 92 ? 3.058 4.999 -0.887 1.00 89.25 92 ILE A CA 1
ATOM 752 C C . ILE A 1 92 ? 2.654 5.447 -2.301 1.00 89.25 92 ILE A C 1
ATOM 754 O O . ILE A 1 92 ? 2.984 4.776 -3.275 1.00 89.25 92 ILE A O 1
ATOM 758 N N . TRP A 1 93 ? 1.963 6.583 -2.425 1.00 87.50 93 TRP A N 1
ATOM 759 C CA . TRP A 1 93 ? 1.601 7.138 -3.733 1.00 87.50 93 TRP A CA 1
ATOM 760 C C . TRP A 1 93 ? 2.818 7.636 -4.517 1.00 87.50 93 TRP A C 1
ATOM 762 O O . TRP A 1 93 ? 2.919 7.396 -5.717 1.00 87.50 93 TRP A O 1
ATOM 772 N N . ASP A 1 94 ? 3.767 8.285 -3.842 1.00 89.88 94 ASP A N 1
ATOM 773 C CA . ASP A 1 94 ? 4.990 8.790 -4.468 1.00 89.88 94 ASP A CA 1
ATOM 774 C C . ASP A 1 94 ? 5.872 7.647 -5.007 1.00 89.88 94 ASP A C 1
ATOM 776 O O . ASP A 1 94 ? 6.502 7.812 -6.048 1.00 89.88 94 ASP A O 1
ATOM 780 N N . THR A 1 95 ? 5.905 6.485 -4.340 1.00 91.25 95 THR A N 1
ATOM 781 C CA . THR A 1 95 ? 6.647 5.299 -4.815 1.00 91.25 95 THR A CA 1
ATOM 782 C C . THR A 1 95 ? 5.924 4.542 -5.926 1.00 91.25 95 THR A C 1
ATOM 784 O O . THR A 1 95 ? 6.554 3.765 -6.638 1.00 91.25 95 THR A O 1
ATOM 787 N N . TRP A 1 96 ? 4.625 4.782 -6.122 1.00 88.12 96 TRP A N 1
ATOM 788 C CA . TRP A 1 96 ? 3.867 4.198 -7.228 1.00 88.12 96 TRP A CA 1
ATOM 789 C C . TRP A 1 96 ? 4.144 4.895 -8.568 1.00 88.12 96 TRP A C 1
ATOM 791 O O . TRP A 1 96 ? 4.291 4.228 -9.589 1.00 88.12 96 TRP A O 1
ATOM 801 N N . ALA A 1 97 ? 4.301 6.222 -8.566 1.00 86.44 97 ALA A N 1
ATOM 802 C CA . ALA A 1 97 ? 4.589 7.007 -9.770 1.00 86.44 97 ALA A CA 1
ATOM 803 C C . ALA A 1 97 ? 5.750 6.454 -10.638 1.00 86.44 97 ALA A C 1
ATOM 805 O O . ALA A 1 97 ? 5.537 6.241 -11.833 1.00 86.44 97 ALA A O 1
ATOM 806 N N . PRO A 1 98 ? 6.947 6.140 -10.095 1.00 85.56 98 PRO A N 1
ATOM 807 C CA . PRO A 1 98 ? 8.029 5.567 -10.896 1.00 85.56 98 PRO A CA 1
ATOM 808 C C . PRO A 1 98 ? 7.726 4.154 -11.413 1.00 85.56 98 PRO A C 1
ATOM 810 O O . PRO A 1 98 ? 8.287 3.762 -12.429 1.00 85.56 98 PRO A O 1
ATOM 813 N N . ILE A 1 99 ? 6.851 3.382 -10.758 1.00 85.12 99 ILE A N 1
ATOM 814 C CA . ILE A 1 99 ? 6.408 2.062 -11.241 1.00 85.12 99 ILE A CA 1
ATOM 815 C C . ILE A 1 99 ? 5.485 2.240 -12.452 1.00 85.12 99 ILE A C 1
ATOM 817 O O . ILE A 1 99 ? 5.655 1.551 -13.461 1.00 85.12 99 ILE A O 1
ATOM 821 N N . GLU A 1 100 ? 4.550 3.195 -12.39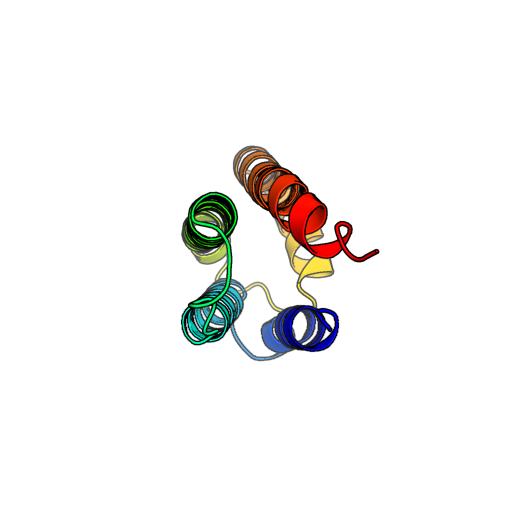0 1.00 83.50 100 GLU A N 1
ATOM 822 C CA . GLU A 1 100 ? 3.641 3.501 -13.502 1.00 83.50 100 GLU A CA 1
ATOM 823 C C . GLU A 1 100 ? 4.381 3.929 -14.765 1.00 83.50 100 GLU A C 1
ATOM 825 O O . GLU A 1 100 ? 3.966 3.549 -15.861 1.00 83.50 100 GLU A O 1
ATOM 830 N N . GLU A 1 101 ? 5.500 4.646 -14.638 1.00 84.69 101 GLU A N 1
ATOM 831 C CA . GLU A 1 101 ? 6.339 5.014 -15.783 1.00 84.69 101 GLU A CA 1
ATOM 832 C C . GLU A 1 101 ? 6.785 3.779 -16.587 1.00 84.69 101 GLU A C 1
ATOM 834 O O . GLU A 1 101 ? 6.785 3.816 -17.816 1.00 84.69 101 GLU A O 1
ATOM 839 N N . PHE A 1 102 ? 7.077 2.646 -15.936 1.00 78.69 102 PHE A N 1
ATOM 840 C CA . PHE A 1 102 ? 7.416 1.394 -16.629 1.00 78.69 102 PHE A CA 1
ATOM 841 C C . PHE A 1 102 ? 6.200 0.674 -17.223 1.00 78.69 102 PHE A C 1
ATOM 843 O O . PHE A 1 102 ? 6.343 -0.046 -18.210 1.00 78.69 102 PHE A O 1
ATOM 850 N N . ILE A 1 103 ? 5.011 0.852 -16.643 1.00 71.12 103 ILE A N 1
ATOM 851 C CA . ILE A 1 103 ? 3.766 0.228 -17.120 1.00 71.12 103 ILE A CA 1
ATOM 852 C C . ILE A 1 103 ? 3.217 0.978 -18.342 1.00 71.12 103 ILE A C 1
ATOM 854 O O . ILE A 1 103 ? 2.711 0.351 -19.276 1.00 71.12 103 ILE A O 1
ATOM 858 N N . GLN A 1 104 ? 3.337 2.309 -18.353 1.00 62.41 104 GLN A N 1
ATOM 859 C CA . GLN A 1 104 ? 2.905 3.173 -19.455 1.00 62.41 104 GLN A CA 1
ATOM 860 C C . GLN A 1 104 ? 3.899 3.200 -20.625 1.00 62.41 104 GLN A C 1
ATOM 862 O O . GLN A 1 104 ? 3.521 3.558 -21.740 1.00 62.41 104 GLN A O 1
ATOM 867 N N . LEU A 1 105 ? 5.139 2.738 -20.425 1.00 52.66 105 LEU A N 1
ATOM 868 C CA . LEU A 1 105 ? 6.092 2.418 -21.492 1.00 52.66 105 LEU A CA 1
ATOM 869 C C . LEU A 1 105 ? 5.725 1.097 -22.203 1.00 52.66 105 LEU A C 1
ATOM 871 O O . LEU A 1 105 ? 6.538 0.183 -22.324 1.00 52.66 105 LEU A O 1
ATOM 875 N N . LYS A 1 106 ? 4.494 0.991 -22.708 1.00 37.00 106 LYS A N 1
ATOM 876 C CA . LYS A 1 106 ? 4.146 0.036 -23.765 1.00 37.00 106 LYS A CA 1
ATOM 877 C C . LYS A 1 106 ? 3.916 0.809 -25.068 1.00 37.00 106 LYS A C 1
ATOM 879 O O . LYS A 1 106 ? 2.926 1.536 -25.135 1.00 37.00 106 LYS A O 1
ATOM 884 N N . PRO A 1 107 ? 4.804 0.701 -26.075 1.00 44.47 107 PRO A N 1
ATOM 885 C CA . PRO A 1 107 ? 4.441 1.037 -27.450 1.00 44.47 107 PRO A CA 1
ATOM 886 C C . PRO A 1 107 ? 3.360 0.092 -27.995 1.00 44.47 107 PRO A C 1
ATOM 888 O O . PRO A 1 107 ? 3.277 -1.068 -27.520 1.00 44.47 107 PRO A O 1
#

pLDDT: mean 80.13, std 11.29, range [37.0, 92.56]

Sequence (107 aa):
MDDSLGSIRNNASKTISLSETIKDYIESLNELEFNACPEKFHIAFKEHIEAWEEMIRTTDNHPEVRGEMHDLFDKIELSPDSIVFKRKLKRIWDTWAPIEEFIQLKP

Secondary structure (DSSP, 8-state):
--HHHHHHHHHHTTTS-HHHHHHHHHHHHHT---TTS-HHHHHHHHHHHHHHHHHHHHHTT-TT--S-HHHHHHHHHTSTTHHHHHHHHHHHHHHHHHHHHHHH---

=== Feature glossary ===
The record interleaves many kinds of information about one protein. Here is each kind framed as the question it answers.

Q: What known structures does this most resemble?
A: Structural nearest neighbors (via Foldseek easy-search vs the PDB). Reported per hit: target PDB id, E-value, and alignment TM-score. A TM-score above ~0.5 is the conventional threshold for 'same fold'.

Q: Where is each backbone atom in 3D?
A: The mmCIF table is the protein's shape written out atom by atom. For each backbone N, Cα, C, and carbonyl O, it records an (x, y, z) coordinate triple in Å plus the residue type, chain letter, and residue number.

Q: What are the backbone torsion angles?
A: The φ/ψ torsion pair specifies the backbone conformation at each residue. φ rotates about the N–Cα bond, ψ about the Cα–C bond. Steric clashes forbid most of the (φ, ψ) plane — the allowed regions (α-helix basin, β-sheet basin, left-handed helix) are the Ramachandran-allowed regions.

Q: Which residues are buried vs exposed?
A: Solvent-accessible surface area (SASA) is the area in Å² traced out by the centre of a 1.4 Å probe sphere (a water molecule) rolled over the protein's van der Waals surface (Shrake–Rupley / Lee–Richards construction). Buried residues have near-zero SASA; fully exposed residues can exceed 200 Å². The total SASA scales roughly with the number of surface residues.

Q: How confident is the AlphaFold model at each residue?
A: pLDDT is the predicted lDDT-Cα score: AlphaFold's confidence that the local environment of each residue (all inter-atomic distances within 15 Å) is correctly placed. It is a per-residue number between 0 and 100, with higher meaning more reliable.

Q: What does the local fold look like, residue by residue?
A: 3Di is Foldseek's structural alphabet. Each residue is assigned one of twenty discrete states based on how its Cα sits relative to its spatial (not sequential) neighbors. Aligning 3Di strings finds structural homologs roughly as well as full 3D superposition, but orders of magnitude faster.

Q: How big and how compact is the whole molecule?
A: Radius of gyration (Rg) is the root-mean-square distance of Cα atoms from their centroid — a single number for overall size and compactness. A globular domain of N residues has Rg ≈ 2.2·N^0.38 Å; an extended or disordered chain has a much larger Rg. The Cα contact count is the number of residue pairs whose Cα atoms are within 8 Å and are more than four positions apart in sequence — a standard proxy for tertiary packing density. The bounding box is the smallest axis-aligned box enclosing all Cα atoms.

Q: Which residues are in helices, strands, or loops?
A: DSSP 8-state secondary structure assigns each residue one of H (α-helix), G (3₁₀-helix), I (π-helix), E (extended β-strand), B (isolated β-bridge), T (hydrogen-bonded turn), S (bend), or '-' (coil). The assignment is computed from backbone hydrogen-bond geometry via the Kabsch–Sander algorithm.

Q: How mobile is each atom in the crystal?
A: Crystallographic B-factors measure how much each atom's electron density is smeared out, in Å². They rise in mobile loops and surface residues and fall in the buried interior. In AlphaFold models this column is repurposed to hold pLDDT instead.

Q: What if only a Cα trace is available?
A: P-SEA three-state annotation labels each residue as helix, strand, or coil based purely on the geometry of the Cα trace. It serves as a fallback when the full backbone (and thus DSSP) is unavailable.

Q: What family and function is it annotated with?
A: Database cross-references. InterPro integrates a dozen domain/family signature databases into unified entries with residue-range hits. GO terms attach function/process/location labels with evidence codes. CATH codes position the fold in a four-level structural taxonomy. Organism is the NCBI-taxonomy species name.

Q: Are the domains correctly placed relative to each other?
A: Predicted Aligned Error (PAE) is an AlphaFold confidence matrix: entry (i, j) is the expected error in the position of residue j, in ångströms, when the prediction is superimposed on the true structure at residue i. Low PAE within a block of residues means that block is internally rigid and well-predicted; high PAE between two blocks means their relative placement is uncertain even if each block individually is confident.

Q: What do the diagnostic plots show?
A: Three diagnostic plots accompany the record. The Cα contact map visualizes the tertiary structure as a 2D adjacency matrix (8 Å cutoff, sequence-local contacts suppressed). The Ramachandran plot shows the distribution of backbone (φ, ψ) torsions, with points in the α and β basins reflecting secondary structure content. The PAE plot shows AlphaFold's inter-residue confidence as a color matrix.

Q: What is the amino-acid chain?
A: Primary structure: the covalent order of the twenty standard amino acids along the backbone. Two proteins with the same sequence will (almost always) fold to the same structure; two with 30% identity often share a fold but not the details.

Q: What do the rendered images show?
A: The six renders are orthographic views along the three Cartesian axes in both directions. Representation (cartoon, sticks, or surface) and color scheme (sequence-rainbow or by-chain) vary across proteins so the training set covers all the common visualization conventions.